Protein AF-A0A227J9A6-F1 (afdb_monomer_lite)

Structure (mmCIF, N/CA/C/O backbone):
data_AF-A0A227J9A6-F1
#
_entry.id   AF-A0A227J9A6-F1
#
loop_
_atom_site.group_PDB
_atom_site.id
_atom_site.type_symbol
_atom_site.label_atom_id
_atom_site.label_alt_id
_atom_site.label_comp_id
_atom_site.label_asym_id
_atom_site.label_entity_id
_atom_site.label_seq_id
_atom_site.pdbx_PDB_ins_code
_atom_site.Cartn_x
_atom_site.Cartn_y
_atom_site.Cartn_z
_atom_site.occupancy
_atom_site.B_iso_or_equiv
_atom_site.auth_seq_id
_atom_site.auth_comp_id
_atom_site.auth_asym_id
_atom_site.auth_atom_id
_atom_site.pdbx_PDB_model_num
ATOM 1 N N . PRO A 1 1 ? 16.605 -26.366 7.468 1.00 43.44 1 PRO A N 1
ATOM 2 C CA . PRO A 1 1 ? 16.441 -27.218 6.265 1.00 43.44 1 PRO A CA 1
ATOM 3 C C . PRO A 1 1 ? 16.968 -26.490 5.020 1.00 43.44 1 PRO A C 1
ATOM 5 O O . PRO A 1 1 ? 16.586 -25.347 4.783 1.00 43.44 1 PRO A O 1
ATOM 8 N N . ILE A 1 2 ? 17.894 -27.116 4.291 1.00 44.38 2 ILE A N 1
ATOM 9 C CA . ILE A 1 2 ? 18.469 -26.577 3.051 1.00 44.38 2 ILE A CA 1
ATOM 10 C C . ILE A 1 2 ? 17.450 -26.870 1.947 1.00 44.38 2 ILE A C 1
ATOM 12 O O . ILE A 1 2 ? 17.227 -28.034 1.626 1.00 44.38 2 ILE A O 1
ATOM 16 N N . ALA A 1 3 ? 16.763 -25.843 1.450 1.00 47.97 3 ALA A N 1
ATOM 17 C CA . ALA A 1 3 ? 15.822 -26.007 0.347 1.00 47.97 3 ALA A CA 1
ATOM 18 C C . ALA A 1 3 ? 16.604 -26.306 -0.941 1.00 47.97 3 ALA A C 1
ATOM 20 O O . ALA A 1 3 ? 17.625 -25.671 -1.205 1.00 47.97 3 ALA A O 1
ATOM 21 N N . THR A 1 4 ? 16.147 -27.291 -1.712 1.00 53.78 4 THR A N 1
ATOM 22 C CA . THR A 1 4 ? 16.691 -27.606 -3.035 1.00 53.78 4 THR A CA 1
ATOM 23 C C . THR A 1 4 ? 16.406 -26.469 -4.013 1.00 53.78 4 THR A C 1
ATOM 25 O O . THR A 1 4 ? 15.408 -25.761 -3.882 1.00 53.78 4 THR A O 1
ATOM 28 N N . LEU A 1 5 ? 17.298 -26.288 -4.988 1.00 51.16 5 LEU A N 1
ATOM 29 C CA . LEU A 1 5 ? 17.196 -25.232 -6.001 1.00 51.16 5 LEU A CA 1
ATOM 30 C C . LEU A 1 5 ? 15.983 -25.446 -6.927 1.00 51.16 5 LEU A C 1
ATOM 32 O O . LEU A 1 5 ? 15.346 -24.481 -7.345 1.00 51.16 5 LEU A O 1
ATOM 36 N N . ASP A 1 6 ? 15.628 -26.710 -7.174 1.00 52.25 6 ASP A N 1
ATOM 37 C CA . ASP A 1 6 ? 14.442 -27.093 -7.935 1.00 52.25 6 ASP A CA 1
ATOM 38 C C . ASP A 1 6 ? 13.190 -27.142 -7.051 1.00 52.25 6 ASP A C 1
ATOM 40 O O . ASP A 1 6 ? 13.185 -27.720 -5.957 1.00 52.25 6 ASP A O 1
ATOM 44 N N . HIS A 1 7 ? 12.109 -26.544 -7.559 1.00 52.94 7 HIS A N 1
ATOM 45 C CA . HIS A 1 7 ? 10.802 -26.538 -6.912 1.00 52.94 7 HIS A CA 1
ATOM 46 C C . HIS A 1 7 ? 10.169 -27.936 -6.938 1.00 52.94 7 HIS A C 1
ATOM 48 O O . HIS A 1 7 ? 9.897 -28.485 -8.006 1.00 52.94 7 HIS A O 1
ATOM 54 N N . ASN A 1 8 ? 9.854 -28.465 -5.756 1.00 59.06 8 ASN A N 1
ATOM 55 C CA . ASN A 1 8 ? 9.036 -29.658 -5.583 1.00 59.06 8 ASN A CA 1
ATOM 56 C C . ASN A 1 8 ? 7.745 -29.289 -4.826 1.00 59.06 8 ASN A C 1
ATOM 58 O O . ASN A 1 8 ? 7.820 -28.949 -3.644 1.00 59.06 8 ASN A O 1
ATOM 62 N N . PRO A 1 9 ? 6.561 -29.360 -5.463 1.00 53.50 9 PRO A N 1
ATOM 63 C CA . PRO A 1 9 ? 5.294 -28.965 -4.843 1.00 53.50 9 PRO A CA 1
ATOM 64 C C . PRO A 1 9 ? 4.807 -29.929 -3.748 1.00 53.50 9 PRO A C 1
ATOM 66 O O . PRO A 1 9 ? 3.794 -29.654 -3.110 1.00 53.50 9 PRO A O 1
ATOM 69 N N . TYR A 1 10 ? 5.492 -31.058 -3.543 1.00 64.75 10 TYR A N 1
ATOM 70 C CA . TYR A 1 10 ? 5.150 -32.058 -2.528 1.00 64.75 10 TYR A CA 1
ATOM 71 C C . TYR A 1 10 ? 6.027 -31.981 -1.268 1.00 64.75 10 TYR A C 1
ATOM 73 O O . TYR A 1 10 ? 5.822 -32.776 -0.353 1.00 64.75 10 TYR A O 1
ATOM 81 N N . ASP A 1 11 ? 6.984 -31.049 -1.202 1.00 63.47 11 ASP A N 1
ATOM 82 C CA . ASP A 1 11 ? 7.831 -30.857 -0.021 1.00 63.47 11 ASP A CA 1
ATOM 83 C C . ASP A 1 11 ? 7.206 -29.887 0.989 1.00 63.47 11 ASP A C 1
ATOM 85 O O . ASP A 1 11 ? 6.690 -28.829 0.633 1.00 63.47 11 ASP A O 1
ATOM 89 N N . GLU A 1 12 ? 7.336 -30.205 2.281 1.00 54.72 12 GLU A N 1
ATOM 90 C CA . GLU A 1 12 ? 6.802 -29.396 3.394 1.00 54.72 12 GLU A CA 1
ATOM 91 C C . GLU A 1 12 ? 7.356 -27.958 3.431 1.00 54.72 12 GLU A C 1
ATOM 93 O O . GLU A 1 12 ? 6.753 -27.067 4.028 1.00 54.72 12 GLU A O 1
ATOM 98 N N . VAL A 1 13 ? 8.499 -27.715 2.777 1.00 53.12 13 VAL A N 1
ATOM 99 C CA . VAL A 1 13 ? 9.152 -26.402 2.659 1.00 53.12 13 VAL A CA 1
ATOM 100 C C . VAL A 1 13 ? 9.297 -26.007 1.184 1.00 53.12 13 VAL A C 1
ATOM 102 O O . VAL A 1 13 ? 10.339 -25.511 0.754 1.00 53.12 13 VAL A O 1
ATOM 105 N N . SER A 1 14 ? 8.263 -26.243 0.374 1.00 51.44 14 SER A N 1
ATOM 106 C CA . SER A 1 14 ? 8.245 -25.797 -1.018 1.00 51.44 14 SER A CA 1
ATOM 107 C C . SER A 1 14 ? 8.111 -24.273 -1.076 1.00 51.44 14 SER A C 1
ATOM 109 O O . SER A 1 14 ? 7.090 -23.709 -0.674 1.00 51.44 14 SER A O 1
ATOM 111 N N . ARG A 1 15 ? 9.128 -23.577 -1.588 1.00 48.81 15 ARG A N 1
ATOM 112 C CA . ARG A 1 15 ? 8.987 -22.163 -1.958 1.00 48.81 15 ARG A CA 1
ATOM 113 C C . ARG A 1 15 ? 8.524 -22.085 -3.406 1.00 48.81 15 ARG A C 1
ATOM 115 O O . ARG A 1 15 ? 9.055 -22.782 -4.266 1.00 48.81 15 ARG A O 1
ATOM 122 N N . PHE A 1 16 ? 7.547 -21.224 -3.672 1.00 50.06 16 PHE A N 1
ATOM 123 C CA . PHE A 1 16 ? 7.086 -20.936 -5.035 1.00 50.06 16 PHE A CA 1
ATOM 124 C C . PHE A 1 16 ? 8.087 -20.083 -5.827 1.00 50.06 16 PHE A C 1
ATOM 126 O O . PHE A 1 16 ? 7.978 -19.979 -7.043 1.00 50.06 16 PHE A O 1
ATOM 133 N N . VAL A 1 17 ? 9.055 -19.473 -5.137 1.00 45.81 17 VAL A N 1
ATOM 134 C CA . VAL A 1 17 ? 10.062 -18.578 -5.709 1.00 45.81 17 VAL A CA 1
ATOM 135 C C . VAL A 1 17 ? 11.417 -18.882 -5.061 1.00 45.81 17 VAL A C 1
ATOM 137 O O . VAL A 1 17 ? 11.494 -19.046 -3.839 1.00 45.81 17 VAL A O 1
ATOM 140 N N . SER A 1 18 ? 12.473 -18.987 -5.877 1.00 47.50 18 SER A N 1
ATOM 141 C CA . SER A 1 18 ? 13.854 -19.197 -5.414 1.00 47.50 18 SER A CA 1
ATOM 142 C C . SER A 1 18 ? 14.319 -18.051 -4.506 1.00 47.50 18 SER A C 1
ATOM 144 O O . SER A 1 18 ? 13.911 -16.906 -4.692 1.00 47.50 18 SER A O 1
ATOM 146 N N . GLN A 1 19 ? 15.209 -18.342 -3.548 1.00 46.62 19 GLN A N 1
ATOM 147 C CA . GLN A 1 19 ? 15.871 -17.305 -2.737 1.00 46.62 19 GLN A CA 1
ATOM 148 C C . GLN A 1 19 ? 16.696 -16.328 -3.575 1.00 46.62 19 GLN A C 1
ATOM 150 O O . GLN A 1 19 ? 16.894 -15.193 -3.158 1.00 46.62 19 GLN A O 1
ATOM 155 N N . GLU A 1 20 ? 17.151 -16.770 -4.742 1.00 47.16 20 GLU A N 1
ATOM 156 C CA . GLU A 1 20 ? 17.999 -16.002 -5.652 1.00 47.16 20 GLU A CA 1
ATOM 157 C C . GLU A 1 20 ? 17.206 -15.458 -6.846 1.00 47.16 20 GLU A C 1
ATOM 159 O O . GLU A 1 20 ? 17.790 -15.002 -7.829 1.00 47.16 20 GLU A O 1
ATOM 164 N N . TYR A 1 21 ? 15.867 -15.520 -6.796 1.00 49.78 21 TYR A N 1
ATOM 165 C CA . TYR A 1 21 ? 15.050 -15.003 -7.884 1.00 49.78 21 TYR A CA 1
ATOM 166 C C . TYR A 1 21 ? 15.298 -13.505 -8.059 1.00 49.78 21 TYR A C 1
ATOM 168 O O . TYR A 1 21 ? 14.914 -12.678 -7.231 1.00 49.78 21 TYR A O 1
ATOM 176 N N . THR A 1 22 ? 15.915 -13.182 -9.188 1.00 46.66 22 THR A N 1
ATOM 177 C CA . THR A 1 22 ? 16.086 -11.828 -9.691 1.00 46.66 22 THR A CA 1
ATOM 178 C C . THR A 1 22 ? 15.247 -11.746 -10.956 1.00 46.66 22 THR A C 1
ATOM 180 O O . THR A 1 22 ? 15.406 -12.578 -11.848 1.00 46.66 22 THR A O 1
ATOM 183 N N . ALA A 1 23 ? 14.313 -10.797 -11.028 1.00 51.81 23 ALA A N 1
ATOM 184 C CA . ALA A 1 23 ? 13.508 -10.622 -12.232 1.00 51.81 23 ALA A CA 1
ATOM 185 C C . ALA A 1 23 ? 14.434 -10.334 -13.429 1.00 51.81 23 ALA A C 1
ATOM 187 O O . ALA A 1 23 ? 15.283 -9.448 -13.351 1.00 51.81 23 ALA A O 1
ATOM 188 N N . GLU A 1 24 ? 14.266 -11.085 -14.522 1.00 45.38 24 GLU A N 1
ATOM 189 C CA . GLU A 1 24 ? 15.186 -11.126 -15.675 1.00 45.38 24 GLU A CA 1
ATOM 190 C C . GLU A 1 24 ? 15.418 -9.770 -16.369 1.00 45.38 24 GLU A C 1
ATOM 192 O O . GLU A 1 24 ? 16.330 -9.655 -17.183 1.00 45.38 24 GLU A O 1
ATOM 197 N N . ALA A 1 25 ? 14.619 -8.740 -16.072 1.00 47.00 25 ALA A N 1
ATOM 198 C CA . ALA A 1 25 ? 14.701 -7.446 -16.740 1.00 47.00 25 ALA A CA 1
ATOM 199 C C . ALA A 1 25 ? 14.693 -6.249 -15.779 1.00 47.00 25 ALA A C 1
ATOM 201 O O . ALA A 1 25 ? 14.100 -5.225 -16.100 1.00 47.00 25 ALA A O 1
ATOM 202 N N . SER A 1 26 ? 15.344 -6.335 -14.616 1.00 50.19 26 SER A N 1
ATOM 203 C CA . SER A 1 26 ? 15.537 -5.135 -13.798 1.00 50.19 26 SER A CA 1
ATOM 204 C C . SER A 1 26 ? 16.742 -4.333 -14.295 1.00 50.19 26 SER A C 1
ATOM 206 O O . SER A 1 26 ? 17.877 -4.787 -14.160 1.00 50.19 26 SER A O 1
ATOM 208 N N . GLU A 1 27 ? 16.532 -3.107 -14.790 1.00 55.50 27 GLU A N 1
ATOM 209 C CA . GLU A 1 27 ? 17.565 -2.083 -14.602 1.00 55.50 27 GLU A CA 1
ATOM 210 C C . GLU A 1 27 ? 17.878 -2.019 -13.097 1.00 55.50 27 GLU A C 1
ATOM 212 O O . GLU A 1 27 ? 16.950 -2.112 -12.278 1.00 55.50 27 GLU A O 1
ATOM 217 N N . PRO A 1 28 ? 19.159 -1.948 -12.698 1.00 57.44 28 PRO A N 1
ATOM 218 C CA . PRO A 1 28 ? 19.494 -1.830 -11.292 1.00 57.44 28 PRO A CA 1
ATOM 219 C C . PRO A 1 28 ? 18.824 -0.559 -10.749 1.00 57.44 28 PRO A C 1
ATOM 221 O O . PRO A 1 28 ? 18.941 0.500 -11.376 1.00 57.44 28 PRO A O 1
ATOM 224 N N . PRO A 1 29 ? 18.088 -0.643 -9.626 1.00 62.88 29 PRO A N 1
ATOM 225 C CA . PRO A 1 29 ? 17.506 0.543 -9.022 1.00 62.88 29 PRO A CA 1
ATOM 226 C C . PRO A 1 29 ? 18.620 1.549 -8.722 1.00 62.88 29 PRO A C 1
ATOM 228 O O . PRO A 1 29 ? 19.727 1.165 -8.342 1.00 62.88 29 PRO A O 1
ATOM 231 N N . ALA A 1 30 ? 18.331 2.837 -8.913 1.00 68.94 30 ALA A N 1
ATOM 232 C CA . ALA A 1 30 ? 19.263 3.893 -8.541 1.00 68.94 30 ALA A CA 1
ATOM 233 C C . ALA A 1 30 ? 19.648 3.755 -7.059 1.00 68.94 30 ALA A C 1
ATOM 235 O O . ALA A 1 30 ? 18.798 3.428 -6.227 1.00 68.94 30 ALA A O 1
ATOM 236 N N . GLU A 1 31 ? 20.919 4.019 -6.747 1.00 77.44 31 GLU A N 1
ATOM 237 C CA . GLU A 1 31 ? 21.420 4.041 -5.372 1.00 77.44 31 GLU A CA 1
ATOM 238 C C . GLU A 1 31 ? 20.516 4.941 -4.505 1.00 77.44 31 GLU A C 1
ATOM 240 O O . GLU A 1 31 ? 20.300 6.114 -4.850 1.00 77.44 31 GLU A O 1
ATOM 245 N N . PRO A 1 32 ? 19.941 4.408 -3.413 1.00 77.44 32 PRO A N 1
ATOM 246 C CA . PRO A 1 32 ? 19.033 5.168 -2.571 1.00 77.44 32 PRO A CA 1
ATOM 247 C C . PRO A 1 32 ? 19.786 6.296 -1.861 1.00 77.44 32 PRO A C 1
ATOM 249 O O . PRO A 1 32 ? 20.927 6.129 -1.433 1.00 77.44 32 PRO A O 1
ATOM 252 N N . SER A 1 33 ? 19.141 7.454 -1.699 1.00 82.19 33 SER A N 1
ATOM 253 C CA . SER A 1 33 ? 19.739 8.558 -0.939 1.00 82.19 33 SER A CA 1
ATOM 254 C C . SER A 1 33 ? 19.974 8.193 0.539 1.00 82.19 33 SER A C 1
ATOM 256 O O . SER A 1 33 ? 19.217 7.441 1.160 1.00 82.19 33 SER A O 1
ATOM 258 N N . ASN A 1 34 ? 20.999 8.796 1.144 1.00 81.75 34 ASN A N 1
ATOM 259 C CA . ASN A 1 34 ? 21.227 8.736 2.590 1.00 81.75 34 ASN A CA 1
ATOM 260 C C . ASN A 1 34 ? 20.207 9.576 3.380 1.00 81.75 34 ASN A C 1
ATOM 262 O O . ASN A 1 34 ? 20.086 9.422 4.590 1.00 81.75 34 ASN A O 1
ATOM 266 N N . HIS A 1 35 ? 19.463 10.466 2.718 1.00 83.31 35 HIS A N 1
ATOM 267 C CA . HIS A 1 35 ? 18.436 11.286 3.351 1.00 83.31 35 HIS A CA 1
ATOM 268 C C . HIS A 1 35 ? 17.046 10.675 3.141 1.00 83.31 35 HIS A C 1
ATOM 270 O O . HIS A 1 35 ? 16.592 10.517 2.008 1.00 83.31 35 HIS A O 1
ATOM 276 N N . LEU A 1 36 ? 16.324 10.401 4.236 1.00 82.94 36 LEU A N 1
ATOM 277 C CA . LEU A 1 36 ? 15.006 9.747 4.202 1.00 82.94 36 LEU A CA 1
ATOM 278 C C . LEU A 1 36 ? 14.012 10.448 3.265 1.00 82.94 36 LEU A C 1
ATOM 280 O O . LEU A 1 36 ? 13.332 9.805 2.469 1.00 82.94 36 LEU A O 1
ATOM 284 N N . ARG A 1 37 ? 13.953 11.782 3.327 1.00 84.12 37 ARG A N 1
ATOM 285 C CA . ARG A 1 37 ? 13.067 12.580 2.472 1.00 84.12 37 ARG A CA 1
ATOM 286 C C . ARG A 1 37 ? 13.375 12.385 0.988 1.00 84.12 37 ARG A C 1
ATOM 288 O O . ARG A 1 37 ? 12.460 12.210 0.192 1.00 84.12 37 ARG A O 1
ATOM 295 N N . GLU A 1 38 ? 14.654 12.384 0.631 1.00 86.12 38 GLU A N 1
ATOM 296 C CA . GLU A 1 38 ? 15.081 12.177 -0.750 1.00 86.12 38 GLU A CA 1
ATOM 297 C C . GLU A 1 38 ? 14.782 10.751 -1.215 1.00 86.12 38 GLU A C 1
ATOM 299 O O . GLU A 1 38 ? 14.357 10.583 -2.352 1.00 86.12 38 GLU A O 1
ATOM 304 N N . ARG A 1 39 ? 14.903 9.735 -0.345 1.00 86.50 39 ARG A N 1
ATOM 305 C CA . ARG A 1 39 ? 14.477 8.360 -0.672 1.00 86.50 39 ARG A CA 1
ATOM 306 C C . ARG A 1 39 ? 12.987 8.274 -0.982 1.00 86.50 39 ARG A C 1
ATOM 308 O O . ARG A 1 39 ? 12.600 7.646 -1.966 1.00 86.50 39 ARG A O 1
ATOM 315 N N . ILE A 1 40 ? 12.150 8.920 -0.171 1.00 87.06 40 ILE A N 1
ATOM 316 C CA . ILE A 1 40 ? 10.698 8.961 -0.395 1.00 87.06 40 ILE A CA 1
ATOM 317 C C . ILE A 1 40 ? 10.387 9.645 -1.737 1.00 87.06 40 ILE A C 1
ATOM 319 O O . ILE A 1 40 ? 9.576 9.140 -2.520 1.00 87.06 40 ILE A O 1
ATOM 323 N N . ASP A 1 41 ? 11.054 10.766 -2.034 1.00 86.81 41 ASP A N 1
ATOM 324 C CA . ASP A 1 41 ? 10.903 11.477 -3.309 1.00 86.81 41 ASP A CA 1
ATOM 325 C C . ASP A 1 41 ? 11.384 10.631 -4.500 1.00 86.81 41 ASP A C 1
ATOM 327 O O . ASP A 1 41 ? 10.659 10.507 -5.489 1.00 86.81 41 ASP A O 1
ATOM 331 N N . GLN A 1 42 ? 12.546 9.978 -4.395 1.00 86.88 42 GLN A N 1
ATOM 332 C CA . GLN A 1 42 ? 13.061 9.036 -5.398 1.00 86.88 42 GLN A CA 1
ATOM 333 C C . GLN A 1 42 ? 12.046 7.922 -5.676 1.00 86.88 42 GLN A C 1
ATOM 335 O O . GLN A 1 42 ? 11.747 7.631 -6.832 1.00 86.88 42 GLN A O 1
ATOM 340 N N . LYS A 1 43 ? 11.442 7.349 -4.630 1.00 85.88 43 LYS A N 1
ATOM 341 C CA . LYS A 1 43 ? 10.423 6.300 -4.757 1.00 85.88 43 LYS A CA 1
ATOM 342 C C . LYS A 1 43 ? 9.185 6.791 -5.503 1.00 85.88 43 LYS A C 1
ATOM 344 O O . LYS A 1 43 ? 8.681 6.081 -6.373 1.00 85.88 43 LYS A O 1
ATOM 349 N N . TYR A 1 44 ? 8.730 8.019 -5.244 1.00 87.38 44 TYR A N 1
ATOM 350 C CA . TYR A 1 44 ? 7.646 8.622 -6.024 1.00 87.38 44 TYR A CA 1
ATOM 351 C C . TYR A 1 44 ? 8.023 8.832 -7.492 1.00 87.38 44 TYR A C 1
ATOM 353 O O . TYR A 1 44 ? 7.198 8.539 -8.356 1.00 87.38 44 TYR A O 1
ATOM 361 N N . GLN A 1 45 ? 9.241 9.293 -7.790 1.00 84.50 45 GLN A N 1
ATOM 362 C CA . GLN A 1 45 ? 9.703 9.441 -9.176 1.00 84.50 45 GLN A CA 1
ATOM 363 C C . GLN A 1 45 ? 9.736 8.093 -9.901 1.00 84.50 45 GLN A C 1
ATOM 365 O O . GLN A 1 45 ? 9.197 7.976 -10.998 1.00 84.50 45 GLN A O 1
ATOM 370 N N . THR A 1 46 ? 10.269 7.052 -9.258 1.00 81.31 46 THR A N 1
ATOM 371 C CA . THR A 1 46 ? 10.297 5.690 -9.808 1.00 81.31 46 THR A CA 1
ATOM 372 C C . THR A 1 46 ? 8.893 5.158 -10.085 1.00 81.31 46 THR A C 1
ATOM 374 O O . THR A 1 46 ? 8.654 4.558 -11.129 1.00 81.31 46 THR A O 1
ATOM 377 N N . ILE A 1 47 ? 7.943 5.395 -9.177 1.00 82.44 47 ILE A N 1
ATOM 378 C CA . ILE A 1 47 ? 6.539 5.013 -9.368 1.00 82.44 47 ILE A CA 1
ATOM 379 C C . ILE A 1 47 ? 5.917 5.763 -10.551 1.00 82.44 47 ILE A C 1
ATOM 381 O O . ILE A 1 47 ? 5.237 5.149 -11.369 1.00 82.44 47 ILE A O 1
ATOM 385 N N . LEU A 1 48 ? 6.133 7.078 -10.645 1.00 83.00 48 LEU A N 1
ATOM 386 C CA . LEU A 1 48 ? 5.576 7.919 -11.710 1.00 83.00 48 LEU A CA 1
ATOM 387 C C . LEU A 1 48 ? 6.199 7.639 -13.082 1.00 83.00 48 LEU A C 1
ATOM 389 O O . LEU A 1 48 ? 5.559 7.889 -14.098 1.00 83.00 48 LEU A O 1
ATOM 393 N N . ALA A 1 49 ? 7.416 7.098 -13.115 1.00 79.56 49 ALA A N 1
ATOM 394 C CA . ALA A 1 49 ? 8.072 6.658 -14.339 1.00 79.56 49 ALA A CA 1
ATOM 395 C C . ALA A 1 49 ? 7.492 5.346 -14.905 1.00 79.56 49 ALA A C 1
ATOM 397 O O . ALA A 1 49 ? 7.858 4.946 -16.012 1.00 79.56 49 ALA A O 1
ATOM 398 N N . ARG A 1 50 ? 6.607 4.648 -14.176 1.00 78.88 50 ARG A N 1
ATOM 399 C CA . ARG A 1 50 ? 5.944 3.431 -14.670 1.00 78.88 50 ARG A CA 1
ATOM 400 C C . ARG A 1 50 ? 4.889 3.783 -15.718 1.00 78.88 50 ARG A C 1
ATOM 402 O O . ARG A 1 50 ? 4.082 4.685 -15.505 1.00 78.88 50 ARG A O 1
ATOM 409 N N . GLY A 1 51 ? 4.824 3.007 -16.804 1.00 73.38 51 GLY A N 1
ATOM 410 C CA . GLY A 1 51 ? 3.743 3.136 -17.795 1.00 73.38 51 GLY A CA 1
ATOM 411 C C . GLY A 1 51 ? 2.354 2.854 -17.202 1.00 73.38 51 GLY A C 1
ATOM 412 O O . GLY A 1 51 ? 1.367 3.481 -17.581 1.00 73.38 51 GLY A O 1
ATOM 413 N N . ASN A 1 52 ? 2.295 1.952 -16.218 1.00 78.19 52 ASN A N 1
ATOM 414 C CA . ASN A 1 52 ? 1.147 1.743 -15.347 1.00 78.19 52 ASN A CA 1
ATOM 415 C C . ASN A 1 52 ? 1.616 1.763 -13.886 1.00 78.19 52 ASN A C 1
ATOM 417 O O . ASN A 1 52 ? 2.363 0.889 -13.457 1.00 78.19 52 ASN A O 1
ATOM 421 N N . VAL A 1 53 ? 1.160 2.748 -13.110 1.00 77.56 53 VAL A N 1
ATOM 422 C CA . VAL A 1 53 ? 1.568 2.930 -11.706 1.00 77.56 53 VAL A CA 1
ATOM 423 C C . VAL A 1 53 ? 1.144 1.771 -10.796 1.00 77.56 53 VAL A C 1
ATOM 425 O O . VAL A 1 53 ? 1.817 1.509 -9.799 1.00 77.56 53 VAL A O 1
ATOM 428 N N . GLU A 1 54 ? 0.063 1.067 -11.147 1.00 75.75 54 GLU A N 1
ATOM 429 C CA . GLU A 1 54 ? -0.435 -0.116 -10.430 1.00 75.75 54 GLU A CA 1
ATOM 430 C C . GLU A 1 54 ? 0.171 -1.425 -10.944 1.00 75.75 54 GLU A C 1
ATOM 432 O O . GLU A 1 54 ? -0.102 -2.488 -10.391 1.00 75.75 54 GLU A O 1
ATOM 437 N N . ASP A 1 55 ? 0.989 -1.369 -11.994 1.00 76.06 55 ASP A N 1
ATOM 438 C CA . ASP A 1 55 ? 1.792 -2.506 -12.409 1.00 76.06 55 ASP A CA 1
ATOM 439 C C . ASP A 1 55 ? 3.160 -2.421 -11.715 1.00 76.06 55 ASP A C 1
ATOM 441 O O . ASP A 1 55 ? 4.025 -1.656 -12.157 1.00 76.06 55 ASP A O 1
ATOM 445 N N . PRO A 1 56 ? 3.402 -3.186 -10.631 1.00 66.69 56 PRO A N 1
ATOM 446 C CA . PRO A 1 56 ? 4.683 -3.159 -9.923 1.00 66.69 56 PRO A CA 1
ATOM 447 C C . PRO A 1 56 ? 5.844 -3.615 -10.816 1.00 66.69 56 PRO A C 1
ATOM 449 O O . PRO A 1 56 ? 7.006 -3.426 -10.468 1.00 66.69 56 PRO A O 1
ATOM 452 N N . LEU A 1 57 ? 5.522 -4.207 -11.965 1.00 68.06 57 LEU A N 1
ATOM 453 C CA . LEU A 1 57 ? 6.436 -4.833 -12.900 1.00 68.06 57 LEU A CA 1
ATOM 454 C C . LEU A 1 57 ? 6.525 -4.073 -14.228 1.00 68.06 57 LEU A C 1
ATOM 456 O O . LEU A 1 57 ? 7.299 -4.472 -15.100 1.00 68.06 57 LEU A O 1
ATOM 460 N N . GLY A 1 58 ? 5.784 -2.965 -14.355 1.00 56.78 58 GLY A N 1
ATOM 461 C CA . GLY A 1 58 ? 5.516 -2.256 -15.608 1.00 56.78 58 GLY A CA 1
ATOM 462 C C . GLY A 1 58 ? 6.741 -1.740 -16.366 1.00 56.78 58 GLY A C 1
ATOM 463 O O . GLY A 1 58 ? 6.599 -1.362 -17.524 1.00 56.78 58 GLY A O 1
ATOM 464 N N . ASN A 1 59 ? 7.931 -1.769 -15.755 1.00 53.09 59 ASN A N 1
ATOM 465 C CA . ASN A 1 59 ? 9.190 -1.379 -16.391 1.00 53.09 59 ASN A CA 1
ATOM 466 C C . ASN A 1 59 ? 10.305 -2.449 -16.308 1.00 53.09 59 ASN A C 1
ATOM 468 O O . ASN A 1 59 ? 11.381 -2.191 -16.834 1.00 53.09 59 ASN A O 1
ATOM 472 N N . LEU A 1 60 ? 10.116 -3.599 -15.632 1.00 51.97 60 LEU A N 1
ATOM 473 C CA . LEU A 1 60 ? 11.256 -4.430 -15.180 1.00 51.97 60 LEU A CA 1
ATOM 474 C C . LEU A 1 60 ? 11.110 -5.959 -15.332 1.00 51.97 60 LEU A C 1
ATOM 476 O O . LEU A 1 60 ? 11.850 -6.725 -14.711 1.00 51.97 60 LEU A O 1
ATOM 480 N N . SER A 1 61 ? 10.167 -6.463 -16.134 1.00 53.97 61 SER A N 1
ATOM 481 C CA . SER A 1 61 ? 10.086 -7.920 -16.346 1.00 53.97 61 SER A CA 1
ATOM 482 C C . SER A 1 61 ? 9.408 -8.311 -17.652 1.00 53.97 61 SER A C 1
ATOM 484 O O . SER A 1 61 ? 8.245 -7.999 -17.904 1.00 53.97 61 SER A O 1
ATOM 486 N N . VAL A 1 62 ? 10.140 -9.055 -18.479 1.00 52.50 62 VAL A N 1
ATOM 487 C CA . VAL A 1 62 ? 9.544 -9.872 -19.536 1.00 52.50 62 VAL A CA 1
ATOM 488 C C . VAL A 1 62 ? 8.981 -11.112 -18.850 1.00 52.50 62 VAL A C 1
ATOM 490 O O . VAL A 1 62 ? 9.728 -11.959 -18.371 1.00 52.50 62 VAL A O 1
ATOM 493 N N . PHE A 1 63 ? 7.656 -11.214 -18.758 1.00 55.59 63 PHE A N 1
ATOM 494 C CA . PHE A 1 63 ? 7.028 -12.424 -18.236 1.00 55.59 63 PHE A CA 1
ATOM 495 C C . PHE A 1 63 ? 6.976 -13.507 -19.304 1.00 55.59 63 PHE A C 1
ATOM 497 O O . PHE A 1 63 ? 6.232 -13.405 -20.282 1.00 55.59 63 PHE A O 1
ATOM 504 N N . HIS A 1 64 ? 7.706 -14.591 -19.068 1.00 52.41 64 HIS A N 1
ATOM 505 C CA . HIS A 1 64 ? 7.511 -15.840 -19.785 1.00 52.41 64 HIS A CA 1
ATOM 506 C C . HIS A 1 64 ? 6.308 -16.573 -19.179 1.00 52.41 64 HIS A C 1
ATOM 508 O O . HIS A 1 64 ? 6.398 -17.214 -18.133 1.00 52.41 64 HIS A O 1
ATOM 514 N N . TYR A 1 65 ? 5.145 -16.435 -19.818 1.00 54.66 65 TYR A N 1
ATOM 515 C CA . TYR A 1 65 ? 3.933 -17.132 -19.391 1.00 54.66 65 TYR A CA 1
ATOM 516 C C . TYR A 1 65 ? 4.061 -18.642 -19.650 1.00 54.66 65 TYR A C 1
ATOM 518 O O . TYR A 1 65 ? 4.486 -19.038 -20.740 1.00 54.66 65 TYR A O 1
ATOM 526 N N . PRO A 1 66 ? 3.668 -19.506 -18.696 1.00 52.88 66 PRO A N 1
ATOM 527 C CA . PRO A 1 66 ? 3.665 -20.942 -18.928 1.00 52.88 66 PRO A CA 1
ATOM 528 C C . PRO A 1 66 ? 2.645 -21.296 -20.018 1.00 52.88 66 PRO A C 1
ATOM 530 O O . PRO A 1 66 ? 1.557 -20.728 -20.091 1.00 52.88 66 PRO A O 1
ATOM 533 N N . SER A 1 67 ? 2.973 -22.284 -20.853 1.00 49.25 67 SER A N 1
ATOM 534 C CA . SER A 1 67 ? 2.091 -22.766 -21.929 1.00 49.25 67 SER A CA 1
ATOM 535 C C . SER A 1 67 ? 0.810 -23.446 -21.420 1.00 49.25 67 SER A C 1
ATOM 537 O O . SER A 1 67 ? -0.125 -23.661 -22.192 1.00 49.25 67 SER A O 1
ATOM 539 N N . LYS A 1 68 ? 0.755 -23.788 -20.123 1.00 48.19 68 LYS A N 1
ATOM 540 C CA . LYS A 1 68 ? -0.404 -24.348 -19.415 1.00 48.19 68 LYS A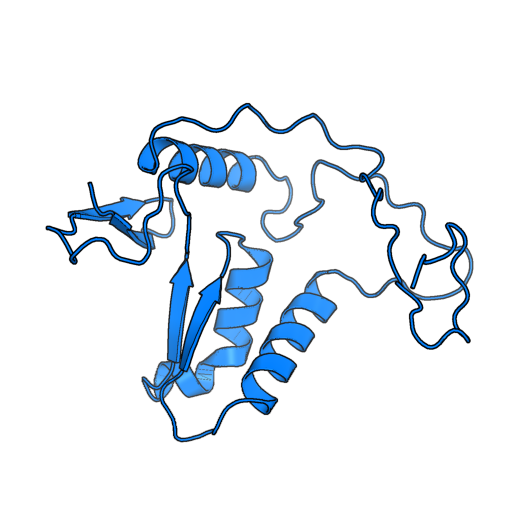 CA 1
ATOM 541 C C . LYS A 1 68 ? -0.503 -23.748 -18.007 1.00 48.19 68 LYS A C 1
ATOM 543 O O . LYS A 1 68 ? 0.502 -23.663 -17.309 1.00 48.19 68 LYS A O 1
ATOM 548 N N . GLY A 1 69 ? -1.720 -23.414 -17.573 1.00 54.38 69 GLY A N 1
ATOM 549 C CA . GLY A 1 69 ? -1.998 -22.787 -16.272 1.00 54.38 69 GLY A CA 1
ATOM 550 C C . GLY A 1 69 ? -2.170 -21.265 -16.358 1.00 54.38 69 GLY A C 1
ATOM 551 O O . GLY A 1 69 ? -1.884 -20.657 -17.385 1.00 54.38 69 GLY A O 1
ATOM 552 N N . ALA A 1 70 ? -2.679 -20.654 -15.286 1.00 54.16 70 ALA A N 1
ATOM 553 C CA . ALA A 1 70 ? -2.863 -19.207 -15.185 1.00 54.16 70 ALA A CA 1
ATOM 554 C C . ALA A 1 70 ? -1.931 -18.642 -14.109 1.00 54.16 70 ALA A C 1
ATOM 556 O O . ALA A 1 70 ? -1.974 -19.079 -12.960 1.00 54.16 70 ALA A O 1
ATOM 557 N N . LEU A 1 71 ? -1.103 -17.660 -14.472 1.00 61.31 71 LEU A N 1
ATOM 558 C CA . LEU A 1 71 ? -0.332 -16.897 -13.496 1.00 61.31 71 LEU A CA 1
ATOM 559 C C . LEU A 1 71 ? -1.307 -16.054 -12.661 1.00 61.31 71 LEU A C 1
ATOM 561 O O . LEU A 1 71 ? -2.102 -15.291 -13.222 1.00 61.31 71 LEU A O 1
ATOM 565 N N . VAL A 1 72 ? -1.260 -16.178 -11.331 1.00 66.44 72 VAL A N 1
ATOM 566 C CA . VAL A 1 72 ? -2.026 -15.285 -10.454 1.00 66.44 72 VAL A CA 1
ATOM 567 C C . VAL A 1 72 ? -1.454 -13.883 -10.625 1.00 66.44 72 VAL A C 1
ATOM 569 O O . VAL A 1 72 ? -0.289 -13.635 -10.326 1.00 66.44 72 VAL A O 1
ATOM 572 N N . ARG A 1 73 ? -2.266 -12.969 -11.161 1.00 74.62 73 ARG A N 1
ATOM 573 C CA . ARG A 1 73 ? -1.820 -11.597 -11.414 1.00 74.62 73 ARG A CA 1
ATOM 574 C C . ARG A 1 73 ? -1.516 -10.886 -10.087 1.00 74.62 73 ARG A C 1
ATOM 576 O O . ARG A 1 73 ? -2.284 -11.082 -9.140 1.00 74.62 73 ARG A O 1
ATOM 583 N N . PRO A 1 74 ? -0.497 -10.006 -10.041 1.00 80.31 74 PRO A N 1
ATOM 584 C CA . PRO A 1 74 ? -0.159 -9.234 -8.845 1.00 80.31 74 PRO A CA 1
ATOM 585 C C . PRO A 1 74 ? -1.357 -8.540 -8.171 1.00 80.31 74 PRO A C 1
ATOM 587 O O . PRO A 1 74 ? -1.458 -8.605 -6.951 1.00 80.31 74 PRO A O 1
ATOM 590 N N . PRO A 1 75 ? -2.341 -7.970 -8.901 1.00 84.81 75 PRO A N 1
ATOM 591 C CA . PRO A 1 75 ? -3.520 -7.403 -8.252 1.00 84.81 75 PRO A CA 1
ATOM 592 C C . PRO A 1 75 ? -4.321 -8.413 -7.430 1.00 84.81 75 PRO A C 1
ATOM 594 O O . PRO A 1 75 ? -4.724 -8.109 -6.314 1.00 84.81 75 PRO A O 1
ATOM 597 N N . TYR A 1 76 ? -4.515 -9.640 -7.912 1.00 86.38 76 TYR A N 1
ATOM 598 C CA . TYR A 1 76 ? -5.271 -10.631 -7.143 1.00 86.38 76 TYR A CA 1
ATOM 599 C C . TYR A 1 76 ? -4.543 -11.024 -5.859 1.00 86.38 76 TYR A C 1
ATOM 601 O O . TYR A 1 76 ? -5.179 -11.131 -4.810 1.00 86.38 76 TYR A O 1
ATOM 609 N N . THR A 1 77 ? -3.220 -11.194 -5.920 1.00 87.44 77 THR A N 1
ATOM 610 C CA . THR A 1 77 ? -2.431 -11.534 -4.732 1.00 87.44 77 THR A CA 1
ATOM 611 C C . THR A 1 77 ? -2.393 -10.386 -3.730 1.00 87.44 77 THR A C 1
ATOM 613 O O . THR A 1 77 ? -2.527 -10.647 -2.538 1.00 87.44 77 THR A O 1
ATOM 616 N N . SER A 1 78 ? -2.299 -9.126 -4.169 1.00 91.00 78 SER A N 1
ATOM 617 C CA . SER A 1 78 ? -2.330 -7.964 -3.270 1.00 91.00 78 SER A CA 1
ATOM 618 C C . SER A 1 78 ? -3.652 -7.846 -2.508 1.00 91.00 78 SER A C 1
ATOM 620 O O . SER A 1 78 ? -3.647 -7.617 -1.300 1.00 91.00 78 SER A O 1
ATOM 622 N N . TYR A 1 79 ? -4.793 -8.047 -3.172 1.00 94.50 79 TYR A N 1
ATOM 623 C CA . TYR A 1 79 ? -6.098 -8.010 -2.500 1.00 94.50 79 TYR A CA 1
ATOM 624 C C . TYR A 1 79 ? -6.283 -9.204 -1.559 1.00 94.50 79 TYR A C 1
ATOM 626 O O . TYR A 1 79 ? -6.704 -9.028 -0.414 1.00 94.50 79 TYR A O 1
ATOM 634 N N . ALA A 1 80 ? -5.925 -10.409 -2.011 1.00 93.00 80 ALA A N 1
ATOM 635 C CA . ALA A 1 80 ? -5.976 -11.609 -1.180 1.00 93.00 80 ALA A CA 1
ATOM 636 C C . ALA A 1 80 ? -5.083 -11.481 0.064 1.00 93.00 80 ALA A C 1
ATOM 638 O O . ALA A 1 80 ? -5.488 -11.890 1.150 1.00 93.00 80 ALA A O 1
ATOM 639 N N . HIS A 1 81 ? -3.909 -10.857 -0.072 1.00 93.69 81 HIS A N 1
ATOM 640 C CA . HIS A 1 81 ? -2.998 -10.594 1.036 1.00 93.69 81 HIS A CA 1
ATOM 641 C C . HIS A 1 81 ? -3.666 -9.765 2.139 1.00 93.69 81 HIS A C 1
ATOM 643 O O . HIS A 1 81 ? -3.692 -10.200 3.287 1.00 93.69 81 HIS A O 1
ATOM 649 N N . TYR A 1 82 ? -4.268 -8.616 1.811 1.00 95.25 82 TYR A N 1
ATOM 650 C CA . TYR A 1 82 ? -4.920 -7.787 2.831 1.00 95.25 82 TYR A CA 1
ATOM 651 C C . TYR A 1 82 ? -6.180 -8.431 3.413 1.00 95.25 82 TYR A C 1
ATOM 653 O O . TYR A 1 82 ? -6.437 -8.272 4.605 1.00 95.25 82 TYR A O 1
ATOM 661 N N . LEU A 1 83 ? -6.939 -9.195 2.619 1.00 95.06 83 LEU A N 1
ATOM 662 C CA . LEU A 1 83 ? -8.063 -9.978 3.144 1.00 95.06 83 LEU A CA 1
ATOM 663 C C . LEU A 1 83 ? -7.581 -10.985 4.191 1.00 95.06 83 LEU A C 1
ATOM 665 O O . LEU A 1 83 ? -8.147 -11.058 5.278 1.00 95.06 83 LEU A O 1
ATOM 669 N N . HIS A 1 84 ? -6.498 -11.703 3.892 1.00 94.44 84 HIS A N 1
ATOM 670 C CA . HIS A 1 84 ? -5.905 -12.666 4.810 1.00 94.44 84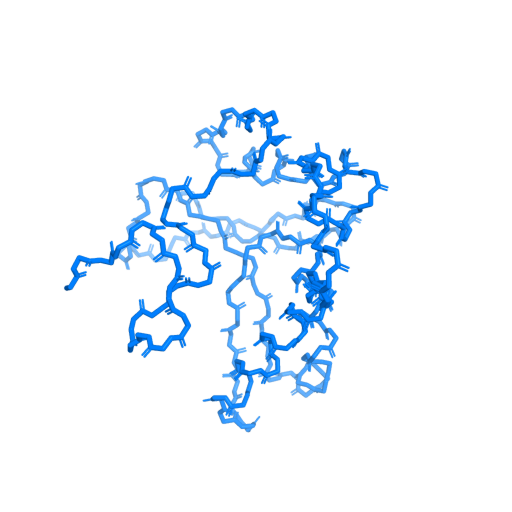 HIS A CA 1
ATOM 671 C C . HIS A 1 84 ? -5.335 -12.001 6.074 1.00 94.44 84 HIS A C 1
ATOM 673 O O . HIS A 1 84 ? -5.555 -12.489 7.178 1.00 94.44 84 HIS A O 1
ATOM 679 N N . VAL A 1 85 ? -4.663 -10.851 5.940 1.00 91.31 85 VAL A N 1
ATOM 680 C CA . VAL A 1 85 ? -4.175 -10.068 7.090 1.00 91.31 85 VAL A CA 1
ATOM 681 C C . VAL A 1 85 ? -5.322 -9.661 8.016 1.00 91.31 85 VAL A C 1
ATOM 683 O O . VAL A 1 85 ? -5.201 -9.786 9.235 1.00 91.31 85 VAL A O 1
ATOM 686 N N . LEU A 1 86 ? -6.446 -9.198 7.462 1.00 92.06 86 LEU A N 1
ATOM 687 C CA . LEU A 1 86 ? -7.598 -8.801 8.269 1.00 92.06 86 LEU A CA 1
ATOM 688 C C . LEU A 1 86 ? -8.324 -9.984 8.914 1.00 92.06 86 LEU A C 1
ATOM 690 O O . LEU A 1 86 ? -8.858 -9.800 10.005 1.00 92.06 86 LEU A O 1
ATOM 694 N N . ASP A 1 87 ? -8.330 -11.157 8.279 1.00 92.69 87 ASP A N 1
ATOM 695 C CA . ASP A 1 87 ? -8.900 -12.394 8.836 1.00 92.69 87 ASP A CA 1
ATOM 696 C C . ASP A 1 87 ? -8.157 -12.844 10.107 1.00 92.69 87 ASP A C 1
ATOM 698 O O . ASP A 1 87 ? -8.763 -13.302 11.073 1.00 92.69 87 ASP A O 1
ATOM 702 N N . MET A 1 88 ? -6.844 -12.597 10.169 1.00 90.94 88 MET A N 1
ATOM 703 C CA . MET A 1 88 ? -6.037 -12.830 11.374 1.00 90.94 88 MET A CA 1
ATOM 704 C C . MET A 1 88 ? -6.281 -11.799 12.493 1.00 90.94 88 MET A C 1
ATOM 706 O O . MET A 1 88 ? -5.813 -11.983 13.618 1.00 90.94 88 MET A O 1
ATOM 710 N N . CYS A 1 89 ? -6.988 -10.702 12.212 1.00 89.94 89 CYS A N 1
ATOM 711 C CA . CYS A 1 89 ? -7.203 -9.605 13.151 1.00 89.94 89 CYS A CA 1
ATOM 712 C C . CYS A 1 89 ? -8.615 -9.628 13.749 1.00 89.94 89 CYS A C 1
ATOM 714 O O . CYS A 1 89 ? -9.608 -9.859 13.065 1.00 89.94 89 CYS A O 1
ATOM 716 N N . CYS A 1 90 ? -8.747 -9.238 15.019 1.00 89.88 90 CYS A N 1
ATOM 717 C CA . CYS A 1 90 ? -10.065 -9.039 15.623 1.00 89.88 90 CYS A CA 1
ATOM 718 C C . CYS A 1 90 ? -10.864 -7.947 14.867 1.00 89.88 90 CYS A C 1
ATOM 720 O O . CYS A 1 90 ? -10.374 -6.817 14.741 1.00 89.88 90 CYS A O 1
ATOM 722 N N . PRO A 1 91 ? -12.112 -8.212 14.426 1.00 86.31 91 PRO A N 1
ATOM 723 C CA . PRO A 1 91 ? -12.947 -7.237 13.713 1.00 86.31 91 PRO A CA 1
ATOM 724 C C . PRO A 1 91 ? -13.123 -5.911 14.460 1.00 86.31 91 PRO A C 1
ATOM 726 O O . PRO A 1 91 ? -12.955 -4.842 13.891 1.00 86.31 91 PRO A O 1
ATOM 729 N N . ASN A 1 92 ? -13.337 -5.981 15.775 1.00 86.88 92 ASN A N 1
ATOM 730 C CA . ASN A 1 92 ? -13.683 -4.819 16.602 1.00 86.88 92 ASN A CA 1
ATOM 731 C C . ASN A 1 92 ? -12.473 -4.134 17.256 1.00 86.88 92 ASN A C 1
ATOM 733 O O . ASN A 1 92 ? -12.633 -3.330 18.177 1.00 86.88 92 ASN A O 1
ATOM 737 N N . LYS A 1 93 ? -11.250 -4.491 16.856 1.00 91.19 93 LYS A N 1
ATOM 738 C CA . LYS A 1 93 ? -10.030 -3.856 17.358 1.00 91.19 93 LYS A CA 1
ATOM 739 C C . LYS A 1 93 ? -9.451 -2.944 16.292 1.00 91.19 93 LYS A C 1
ATOM 741 O O . LYS A 1 93 ? -9.542 -3.235 15.102 1.00 91.19 93 LYS A O 1
ATOM 746 N N . ARG A 1 94 ? -8.858 -1.842 16.752 1.00 94.38 94 ARG A N 1
ATOM 747 C CA . ARG A 1 94 ? -8.108 -0.936 15.891 1.00 94.38 94 ARG A CA 1
ATOM 748 C C . ARG A 1 94 ? -6.854 -1.646 15.388 1.00 94.38 94 ARG A C 1
ATOM 750 O O . ARG A 1 94 ? -6.135 -2.225 16.200 1.00 94.38 94 ARG A O 1
ATOM 757 N N . VAL A 1 95 ? -6.616 -1.600 14.082 1.00 93.44 95 VAL A N 1
ATOM 758 C CA . VAL A 1 95 ? -5.462 -2.235 13.430 1.00 93.44 95 VAL A CA 1
ATOM 759 C C . VAL A 1 95 ? -4.608 -1.168 12.758 1.00 93.44 95 VAL A C 1
ATOM 761 O O . VAL A 1 95 ? -5.120 -0.381 11.972 1.00 93.44 95 VAL A O 1
ATOM 764 N N . SER A 1 96 ? -3.307 -1.157 13.025 1.00 93.88 96 SER A N 1
ATOM 765 C CA . SER A 1 96 ? -2.350 -0.341 12.274 1.00 93.88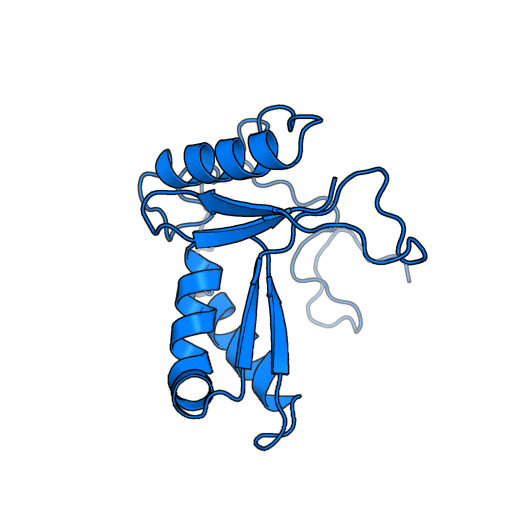 96 SER A CA 1
ATOM 766 C C . SER A 1 96 ? -1.580 -1.244 11.318 1.00 93.88 96 SER A C 1
ATOM 768 O O . SER A 1 96 ? -0.940 -2.199 11.752 1.00 93.88 96 SER A O 1
ATOM 770 N N . ILE A 1 97 ? -1.677 -0.969 10.020 1.00 91.81 97 ILE A N 1
ATOM 771 C CA . ILE A 1 97 ? -0.994 -1.707 8.960 1.00 91.81 97 ILE A CA 1
ATOM 772 C C . ILE A 1 97 ? 0.148 -0.842 8.441 1.00 91.81 97 ILE A C 1
ATOM 774 O O . ILE A 1 97 ? -0.074 0.219 7.853 1.00 91.81 97 ILE A O 1
ATOM 778 N N . TYR A 1 98 ? 1.365 -1.329 8.643 1.00 90.31 98 TYR A N 1
ATOM 779 C CA . TYR A 1 98 ? 2.584 -0.746 8.106 1.00 90.31 98 TYR A CA 1
ATOM 780 C C . TYR A 1 98 ? 2.888 -1.393 6.759 1.00 90.31 98 TYR A C 1
ATOM 782 O O . TYR A 1 98 ? 2.956 -2.618 6.659 1.00 90.31 98 TYR A O 1
ATOM 790 N N . MET A 1 99 ? 3.014 -0.586 5.713 1.00 89.94 99 MET A N 1
ATOM 791 C CA . MET A 1 99 ? 3.170 -1.077 4.348 1.00 89.94 99 MET A CA 1
ATOM 792 C C . MET A 1 99 ? 4.229 -0.280 3.587 1.00 89.94 99 MET A C 1
ATOM 794 O O . MET A 1 99 ? 4.448 0.897 3.881 1.00 89.94 99 MET A O 1
ATOM 798 N N . PRO A 1 100 ? 4.889 -0.881 2.588 1.00 86.81 100 PRO A N 1
ATOM 799 C CA . PRO A 1 100 ? 5.787 -0.133 1.726 1.00 86.81 100 PRO A CA 1
ATOM 800 C C . PRO A 1 100 ? 5.000 0.868 0.871 1.00 86.81 100 PRO A C 1
ATOM 802 O O . PRO A 1 100 ? 3.819 0.686 0.560 1.00 86.81 100 PRO A O 1
ATOM 805 N N . GLN A 1 101 ? 5.678 1.933 0.455 1.00 86.56 101 GLN A N 1
ATOM 806 C CA . GLN A 1 101 ? 5.142 2.900 -0.499 1.00 86.56 101 GLN A CA 1
ATOM 807 C C . GLN A 1 101 ? 5.066 2.290 -1.910 1.00 86.56 101 GLN A C 1
ATOM 809 O O . GLN A 1 101 ? 6.003 2.400 -2.694 1.00 86.56 101 GLN A O 1
ATOM 814 N N . ASP A 1 102 ? 3.941 1.653 -2.233 1.00 87.81 102 ASP A N 1
ATOM 815 C CA . ASP A 1 102 ? 3.632 1.159 -3.579 1.00 87.81 102 ASP A CA 1
ATOM 816 C C . ASP A 1 102 ? 2.136 1.370 -3.919 1.00 87.81 102 ASP A C 1
ATOM 818 O O . ASP A 1 102 ? 1.281 1.114 -3.060 1.00 87.81 102 ASP A O 1
ATOM 822 N N . PRO A 1 103 ? 1.781 1.857 -5.129 1.00 87.94 103 PRO A N 1
ATOM 823 C CA . PRO A 1 103 ? 0.390 2.132 -5.491 1.00 87.94 103 PRO A CA 1
ATOM 824 C C . PRO A 1 103 ? -0.495 0.892 -5.536 1.00 87.94 103 PRO A C 1
ATOM 826 O O . PRO A 1 103 ? -1.638 0.976 -5.098 1.00 87.94 103 PRO A O 1
ATOM 829 N N . LEU A 1 104 ? 0.013 -0.254 -6.005 1.00 89.56 104 LEU A N 1
ATOM 830 C CA . LEU A 1 104 ? -0.783 -1.479 -6.086 1.00 89.56 104 LEU A CA 1
ATOM 831 C C . LEU A 1 104 ? -1.213 -1.924 -4.685 1.00 89.56 104 LEU A C 1
ATOM 833 O O . LEU A 1 104 ? -2.391 -2.189 -4.429 1.00 89.56 104 LEU A O 1
ATOM 837 N N . LEU A 1 105 ? -0.251 -1.963 -3.761 1.00 91.31 105 LEU A N 1
ATOM 838 C CA . LEU A 1 105 ? -0.508 -2.329 -2.371 1.00 91.31 105 LEU A CA 1
ATOM 839 C C . LEU A 1 105 ? -1.406 -1.303 -1.679 1.00 91.31 105 LEU A C 1
ATOM 841 O O . LEU A 1 105 ? -2.327 -1.686 -0.962 1.00 91.31 105 LEU A O 1
ATOM 845 N N . ARG A 1 106 ? -1.214 -0.008 -1.953 1.00 90.94 106 ARG A N 1
ATOM 846 C CA . ARG A 1 106 ? -2.100 1.052 -1.454 1.00 90.94 106 ARG A CA 1
ATOM 847 C C . ARG A 1 106 ? -3.542 0.851 -1.916 1.00 90.94 106 ARG A C 1
ATOM 849 O O . ARG A 1 106 ? -4.444 0.890 -1.080 1.00 90.94 106 ARG A O 1
ATOM 856 N N . SER A 1 107 ? -3.764 0.657 -3.215 1.00 91.81 107 SER A N 1
ATOM 857 C CA . SER A 1 107 ? -5.098 0.464 -3.791 1.00 91.81 107 SER A CA 1
ATOM 858 C C . SER A 1 107 ? -5.787 -0.754 -3.175 1.00 91.81 107 SER A C 1
ATOM 860 O O . SER A 1 107 ? -6.946 -0.665 -2.757 1.00 91.81 107 SER A O 1
ATOM 862 N N . ALA A 1 108 ? -5.058 -1.863 -3.021 1.00 95.00 108 ALA A N 1
ATOM 863 C CA . ALA A 1 108 ? -5.565 -3.066 -2.372 1.00 95.00 108 ALA A CA 1
ATOM 864 C C . ALA A 1 108 ? -5.908 -2.828 -0.890 1.00 95.00 108 ALA A C 1
ATOM 866 O O . ALA A 1 108 ? -7.022 -3.142 -0.465 1.00 95.00 108 ALA A O 1
ATOM 867 N N . ALA A 1 109 ? -5.003 -2.215 -0.119 1.00 95.31 109 ALA A N 1
ATOM 868 C CA . ALA A 1 109 ? -5.205 -1.924 1.299 1.00 95.31 109 ALA A CA 1
ATOM 869 C C . ALA A 1 109 ? -6.424 -1.023 1.528 1.00 95.31 109 ALA A C 1
ATOM 871 O O . ALA A 1 109 ? -7.276 -1.343 2.355 1.00 95.31 109 ALA A O 1
ATOM 872 N N . LEU A 1 110 ? -6.542 0.073 0.769 1.00 94.44 110 LEU A N 1
ATOM 873 C CA . LEU A 1 110 ? -7.676 0.999 0.855 1.00 94.44 110 LEU A CA 1
ATOM 874 C C . LEU A 1 110 ? -8.998 0.312 0.510 1.00 94.44 110 LEU A C 1
ATOM 876 O O . LEU A 1 110 ? -9.990 0.508 1.210 1.00 94.44 110 LEU A O 1
ATOM 880 N N . SER A 1 111 ? -9.006 -0.501 -0.548 1.00 95.62 111 SER A N 1
ATOM 881 C CA . SER A 1 111 ? -10.211 -1.195 -1.008 1.00 95.62 111 SER A CA 1
ATOM 882 C C . SER A 1 111 ? -10.691 -2.216 0.019 1.00 95.62 111 SER A C 1
ATOM 884 O O . SER A 1 111 ? -11.857 -2.212 0.409 1.00 95.62 111 SER A O 1
ATOM 886 N N . VAL A 1 112 ? -9.784 -3.074 0.488 1.00 96.38 112 VAL A N 1
ATOM 887 C CA . VAL A 1 112 ? -10.100 -4.133 1.453 1.00 96.38 112 VAL A CA 1
ATOM 888 C C . VAL A 1 112 ? -10.473 -3.545 2.816 1.00 96.38 112 VAL A C 1
ATOM 890 O O . VAL A 1 112 ? -11.392 -4.030 3.473 1.00 96.38 112 VAL A O 1
ATOM 893 N N . CYS A 1 113 ? -9.812 -2.464 3.232 1.00 96.31 113 CYS A N 1
ATOM 894 C CA . CYS A 1 113 ? -10.054 -1.835 4.526 1.00 96.31 113 CYS A CA 1
ATOM 895 C C . CYS A 1 113 ? -11.185 -0.794 4.513 1.00 96.31 113 CYS A C 1
ATOM 897 O O . CYS A 1 113 ? -11.379 -0.131 5.529 1.00 96.31 113 CYS A O 1
ATOM 899 N N . LEU A 1 114 ? -11.951 -0.631 3.426 1.00 96.25 114 LEU A N 1
ATOM 900 C CA . LEU A 1 114 ? -12.938 0.451 3.295 1.00 96.25 114 LEU A CA 1
ATOM 901 C C . LEU A 1 114 ? -13.929 0.527 4.472 1.00 96.25 114 LEU A C 1
ATOM 903 O O . LEU A 1 114 ? -14.109 1.605 5.038 1.00 96.25 114 LEU A O 1
ATOM 907 N N . SER A 1 115 ? -14.523 -0.6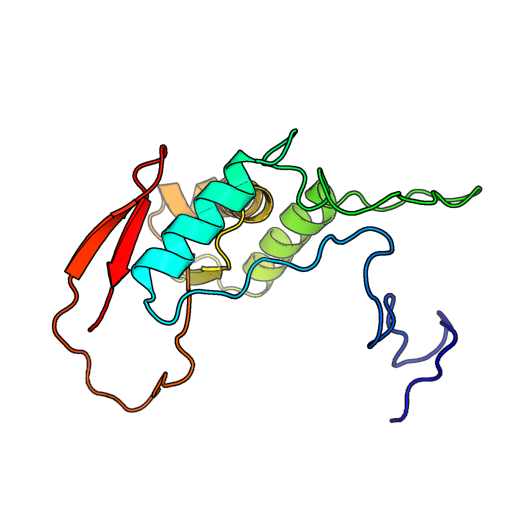02 4.880 1.00 94.62 115 SER A N 1
ATOM 908 C CA . SER A 1 115 ? -15.449 -0.646 6.033 1.00 94.62 115 SER A CA 1
ATOM 909 C C . SER A 1 115 ? -14.764 -0.161 7.309 1.00 94.62 115 SER A C 1
ATOM 911 O O . SER A 1 115 ? -15.266 0.694 8.035 1.00 94.62 115 SER A O 1
ATOM 913 N N . ARG A 1 116 ? -13.542 -0.644 7.533 1.00 94.88 116 ARG A N 1
ATOM 914 C CA . ARG A 1 116 ? -12.729 -0.306 8.697 1.00 94.88 116 ARG A CA 1
ATOM 915 C C . ARG A 1 116 ? -12.303 1.168 8.722 1.00 94.88 116 ARG A C 1
ATOM 917 O O . ARG A 1 116 ? -12.259 1.795 9.781 1.00 94.88 116 ARG A O 1
ATOM 924 N N . ILE A 1 117 ? -12.037 1.753 7.553 1.00 95.00 117 ILE A N 1
ATOM 925 C CA . ILE A 1 117 ? -11.736 3.184 7.396 1.00 95.00 117 ILE A CA 1
ATOM 926 C C . ILE A 1 117 ? -12.958 4.022 7.788 1.00 95.00 117 ILE A C 1
ATOM 928 O O . ILE A 1 117 ? -12.823 4.986 8.543 1.00 95.00 117 ILE A O 1
ATOM 932 N N . GLN A 1 118 ? -14.151 3.644 7.320 1.00 94.94 118 GLN A N 1
ATOM 933 C CA . GLN A 1 118 ? -15.404 4.328 7.664 1.00 94.94 118 GLN A CA 1
ATOM 934 C C . GLN A 1 118 ? -15.697 4.257 9.172 1.00 94.94 118 GLN A C 1
ATOM 936 O O . GLN A 1 118 ? -16.123 5.246 9.769 1.00 94.94 118 GLN A O 1
ATOM 941 N N . GLU A 1 119 ? -15.384 3.123 9.800 1.00 95.56 119 GLU A N 1
ATOM 942 C CA . GLU A 1 119 ? -15.492 2.895 11.248 1.00 95.56 119 GLU A CA 1
ATOM 943 C C . GLU A 1 119 ? -14.345 3.512 12.066 1.00 95.56 119 GLU A C 1
ATOM 945 O O . GLU A 1 119 ? -14.380 3.485 13.297 1.00 95.56 119 GLU A O 1
ATOM 950 N N . LYS A 1 120 ? -13.327 4.086 11.410 1.00 94.81 120 LYS A N 1
ATOM 951 C CA . LYS A 1 120 ? -12.118 4.641 12.042 1.00 94.81 120 LYS A CA 1
ATOM 952 C C . LYS A 1 120 ? -11.374 3.623 12.922 1.00 94.81 120 LYS A C 1
ATOM 954 O O . LYS A 1 120 ? -10.807 3.989 13.953 1.00 94.81 120 LYS A O 1
ATOM 959 N N . ASN A 1 121 ? -11.369 2.350 12.523 1.00 94.50 121 ASN A N 1
ATOM 960 C CA . ASN A 1 121 ? -10.707 1.256 13.245 1.00 94.50 121 ASN A CA 1
ATOM 961 C C . ASN A 1 121 ? -9.523 0.642 12.471 1.00 94.50 121 ASN A C 1
ATOM 963 O O . ASN A 1 121 ? -9.063 -0.451 12.800 1.00 94.50 121 ASN A O 1
ATOM 967 N N . VAL A 1 122 ? -8.990 1.355 11.479 1.00 95.81 122 VAL A N 1
ATOM 968 C CA . VAL A 1 122 ? -7.753 0.985 10.787 1.00 95.81 122 VAL A CA 1
ATOM 969 C C . VAL A 1 122 ? -6.904 2.215 10.486 1.00 95.81 122 VAL A C 1
ATOM 971 O O . VAL A 1 122 ? -7.434 3.262 10.116 1.00 95.81 122 VAL A O 1
ATOM 974 N N . ASP A 1 123 ? -5.591 2.068 10.617 1.00 93.75 123 ASP A N 1
ATOM 975 C CA . ASP A 1 123 ? -4.591 3.047 10.204 1.00 93.75 123 ASP A CA 1
ATOM 976 C C . ASP A 1 123 ? -3.680 2.400 9.162 1.00 93.75 123 ASP A C 1
ATOM 978 O O . ASP A 1 123 ? -3.072 1.368 9.431 1.00 93.75 123 ASP A O 1
ATOM 982 N N . LEU A 1 124 ? -3.581 2.991 7.973 1.00 92.62 124 LEU A N 1
ATOM 983 C CA . LEU A 1 124 ? -2.655 2.546 6.931 1.00 92.62 124 LEU A CA 1
ATOM 984 C C . LEU A 1 124 ? -1.471 3.509 6.906 1.00 92.62 124 LEU A C 1
ATOM 986 O O . LEU A 1 124 ? -1.666 4.713 6.721 1.00 92.62 124 LEU A O 1
ATOM 990 N N . MET A 1 125 ? -0.262 2.996 7.117 1.00 89.88 125 MET A N 1
ATOM 991 C CA . MET A 1 125 ? 0.940 3.812 7.266 1.00 89.88 125 MET A CA 1
ATOM 992 C C . MET A 1 125 ? 2.035 3.330 6.328 1.00 89.88 125 MET A C 1
ATOM 994 O O . MET A 1 125 ? 2.377 2.149 6.316 1.00 89.88 125 MET A O 1
ATOM 998 N N . TYR A 1 126 ? 2.610 4.261 5.569 1.00 89.62 126 TYR A N 1
ATOM 999 C CA . TYR A 1 126 ? 3.866 3.990 4.889 1.00 89.62 126 TYR A CA 1
ATOM 1000 C C . TYR A 1 126 ? 5.014 4.000 5.888 1.00 89.62 126 TYR A C 1
ATOM 1002 O O . TYR A 1 126 ? 5.067 4.874 6.755 1.00 89.62 126 TYR A O 1
ATOM 1010 N N . VAL A 1 127 ? 5.917 3.032 5.755 1.00 84.88 127 VAL A N 1
ATOM 1011 C CA . VAL A 1 127 ? 7.141 2.952 6.555 1.00 84.88 127 VAL A CA 1
ATOM 1012 C C . VAL A 1 127 ? 8.339 2.902 5.628 1.00 84.88 127 VAL A C 1
ATOM 1014 O O . VAL A 1 127 ? 8.346 2.164 4.643 1.00 84.88 127 VAL A O 1
ATOM 1017 N N . GLU A 1 128 ? 9.331 3.714 5.962 1.00 83.75 128 GLU A N 1
ATOM 1018 C CA . GLU A 1 128 ? 10.645 3.724 5.344 1.00 83.75 128 GLU A CA 1
ATOM 1019 C C . GLU A 1 128 ? 11.653 3.901 6.484 1.00 83.75 128 GLU A C 1
ATOM 1021 O O . GLU A 1 128 ? 11.555 4.855 7.257 1.00 83.75 128 GLU A O 1
ATOM 1026 N N . GLU A 1 129 ? 12.561 2.943 6.631 1.00 76.81 129 GLU A N 1
ATOM 1027 C CA . GLU A 1 129 ? 13.539 2.905 7.720 1.00 76.81 129 GLU A CA 1
ATOM 1028 C C . GLU A 1 129 ? 14.887 3.433 7.221 1.00 76.81 129 GLU A C 1
ATOM 1030 O O . GLU A 1 129 ? 15.187 3.400 6.023 1.00 76.81 129 GLU A O 1
ATOM 1035 N N . ASP A 1 130 ? 15.698 3.973 8.129 1.00 75.44 130 ASP A N 1
ATOM 1036 C CA . ASP A 1 130 ? 17.085 4.316 7.827 1.00 75.44 130 ASP A CA 1
ATOM 1037 C C . ASP A 1 130 ? 18.047 3.241 8.317 1.00 75.44 130 ASP A C 1
ATOM 1039 O O . ASP A 1 130 ? 17.733 2.495 9.241 1.00 75.44 130 ASP A O 1
ATOM 1043 N N . ALA A 1 131 ? 19.238 3.171 7.722 1.00 72.25 131 ALA A N 1
ATOM 1044 C CA . ALA A 1 131 ? 20.241 2.171 8.095 1.00 72.25 131 ALA A CA 1
ATOM 1045 C C . ALA A 1 131 ? 20.655 2.273 9.578 1.00 72.25 131 ALA A C 1
ATOM 1047 O O . ALA A 1 131 ? 21.092 1.287 10.166 1.00 72.25 131 ALA A O 1
ATOM 1048 N N . GLY A 1 132 ? 20.502 3.457 10.182 1.00 72.50 132 GLY A N 1
ATOM 1049 C CA . GLY A 1 132 ? 20.728 3.715 11.604 1.00 72.50 132 GLY A CA 1
ATOM 1050 C C . GLY A 1 132 ? 19.479 3.631 12.489 1.00 72.50 132 GLY A C 1
ATOM 1051 O O . GLY A 1 132 ? 19.513 4.168 13.592 1.00 72.50 132 GLY A O 1
ATOM 1052 N N . TRP A 1 133 ? 18.375 3.033 12.025 1.00 74.62 133 TRP A N 1
ATOM 1053 C CA . TRP A 1 133 ? 17.131 2.959 12.795 1.00 74.62 133 TRP A CA 1
ATOM 1054 C C . TRP A 1 133 ? 17.318 2.208 14.123 1.00 74.62 133 TRP A C 1
ATOM 1056 O O . TRP A 1 133 ? 17.675 1.029 14.149 1.00 74.62 133 TRP A O 1
ATOM 1066 N N . ASP A 1 134 ? 17.039 2.897 15.231 1.00 75.50 134 ASP A N 1
ATOM 1067 C CA . ASP A 1 134 ? 17.124 2.363 16.589 1.00 75.50 134 ASP A CA 1
ATOM 1068 C C . ASP A 1 134 ? 15.730 2.296 17.224 1.00 75.50 134 ASP A C 1
ATOM 1070 O O . ASP A 1 134 ? 15.121 3.310 17.564 1.00 75.50 134 ASP A O 1
ATOM 1074 N N . MET A 1 135 ? 15.247 1.071 17.442 1.00 72.44 135 MET A N 1
ATOM 1075 C CA . MET A 1 135 ? 13.951 0.787 18.075 1.00 72.44 135 MET A CA 1
ATOM 1076 C C . MET A 1 135 ? 13.871 1.240 19.540 1.00 72.44 135 MET A C 1
ATOM 1078 O O . MET A 1 135 ? 12.785 1.252 20.119 1.00 72.44 135 MET A O 1
ATOM 1082 N N . THR A 1 136 ? 15.007 1.569 20.158 1.00 80.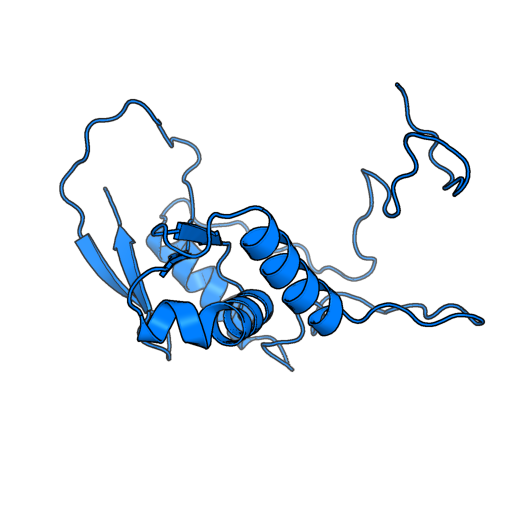31 136 THR A N 1
ATOM 1083 C CA . THR A 1 136 ? 15.095 2.021 21.551 1.00 80.31 136 THR A CA 1
ATOM 1084 C C . THR A 1 136 ? 15.219 3.535 21.690 1.00 80.31 136 THR A C 1
ATOM 1086 O O . THR A 1 136 ? 15.103 4.054 22.805 1.00 80.31 136 THR A O 1
ATOM 1089 N N . ALA A 1 137 ? 15.398 4.255 20.578 1.00 74.69 137 ALA A N 1
ATOM 1090 C CA . ALA A 1 137 ? 15.509 5.701 20.596 1.00 74.69 137 ALA A CA 1
ATOM 1091 C C . ALA A 1 137 ? 14.196 6.346 21.090 1.00 74.69 137 ALA A C 1
ATOM 1093 O O . ALA A 1 137 ? 13.101 5.936 20.689 1.00 74.69 137 ALA A O 1
ATOM 1094 N N . PRO A 1 138 ? 14.266 7.359 21.974 1.00 74.00 138 PRO A N 1
ATOM 1095 C CA . PRO A 1 138 ? 13.077 8.056 22.438 1.00 74.00 138 PRO A CA 1
ATOM 1096 C C . PRO A 1 138 ? 12.411 8.805 21.279 1.00 74.00 138 PRO A C 1
ATOM 1098 O O . PRO A 1 138 ? 13.085 9.369 20.419 1.00 74.00 138 PRO A O 1
ATOM 1101 N N . PHE A 1 139 ? 11.078 8.861 21.292 1.00 66.81 139 PHE A N 1
ATOM 1102 C CA . PHE A 1 139 ? 10.313 9.608 20.295 1.00 66.81 139 PHE A CA 1
ATOM 1103 C C . PHE A 1 139 ? 10.718 11.090 20.305 1.00 66.81 139 PHE A C 1
ATOM 1105 O O . PHE A 1 139 ? 10.477 11.809 21.278 1.00 66.81 139 PHE A O 1
ATOM 1112 N N . GLY A 1 140 ? 11.357 11.526 19.220 1.00 67.88 140 GLY A N 1
ATOM 1113 C CA . GLY A 1 140 ? 11.787 12.902 19.012 1.00 67.88 140 GLY A CA 1
ATOM 1114 C C . GLY A 1 140 ? 10.676 13.805 18.480 1.00 67.88 140 GLY A C 1
ATOM 1115 O O . GLY A 1 140 ? 9.501 13.439 18.393 1.00 67.88 140 GLY A O 1
ATOM 1116 N N . LYS A 1 141 ? 11.059 15.026 18.099 1.00 71.44 141 LYS A N 1
ATOM 1117 C CA . LYS A 1 141 ? 10.166 15.937 17.383 1.00 71.44 141 LYS A CA 1
ATOM 1118 C C . LYS A 1 141 ? 9.939 15.383 15.973 1.00 71.44 141 LYS A C 1
ATOM 1120 O O . LYS A 1 141 ? 10.893 15.178 15.234 1.00 71.44 141 LYS A O 1
ATOM 1125 N N . VAL A 1 142 ? 8.678 15.156 15.621 1.00 79.25 142 VAL A N 1
ATOM 1126 C CA . VAL A 1 142 ? 8.285 14.632 14.309 1.00 79.25 142 VAL A CA 1
ATOM 1127 C C . VAL A 1 142 ? 7.824 15.785 13.427 1.00 79.25 142 VAL A C 1
ATOM 1129 O O . VAL A 1 142 ? 6.861 16.479 13.763 1.00 79.25 142 VAL A O 1
ATOM 1132 N N . ASP A 1 143 ? 8.487 15.974 12.292 1.00 79.06 143 ASP A N 1
ATOM 1133 C CA . ASP A 1 143 ? 8.060 16.917 11.265 1.00 79.06 143 ASP A CA 1
ATOM 1134 C C . ASP A 1 143 ? 7.046 16.245 10.332 1.00 79.06 143 ASP A C 1
ATOM 1136 O O . ASP A 1 143 ? 7.229 15.110 9.890 1.00 79.06 143 ASP A O 1
ATOM 1140 N N . ILE A 1 144 ? 5.952 16.948 10.021 1.00 83.88 144 ILE A N 1
ATOM 1141 C CA . ILE A 1 144 ? 4.935 16.460 9.082 1.00 83.88 144 ILE A CA 1
ATOM 1142 C C . ILE A 1 144 ? 5.162 17.109 7.719 1.00 83.88 144 ILE A C 1
ATOM 1144 O O . ILE A 1 144 ? 4.992 18.320 7.561 1.00 83.88 144 ILE A O 1
ATOM 1148 N N . ALA A 1 145 ? 5.484 16.295 6.719 1.00 83.94 145 ALA A N 1
ATOM 1149 C CA . ALA A 1 145 ? 5.617 16.707 5.329 1.00 83.94 145 ALA A CA 1
ATOM 1150 C C . ALA A 1 145 ? 4.442 16.183 4.490 1.00 83.94 145 ALA A C 1
ATOM 1152 O O . ALA A 1 145 ? 3.968 15.067 4.686 1.00 83.94 145 ALA A O 1
ATOM 1153 N N . TYR A 1 146 ? 3.982 16.986 3.530 1.00 84.00 146 TYR A N 1
ATOM 1154 C CA . TYR A 1 146 ? 3.069 16.527 2.481 1.00 84.00 146 TYR A CA 1
ATOM 1155 C C . TYR A 1 146 ? 3.893 16.216 1.238 1.00 84.00 146 TYR A C 1
ATOM 1157 O O . TYR A 1 146 ? 4.550 17.115 0.712 1.00 84.00 146 TYR A O 1
ATOM 1165 N N . MET A 1 147 ? 3.864 14.970 0.777 1.00 81.88 147 MET A N 1
ATOM 1166 C CA . MET A 1 147 ? 4.681 14.506 -0.347 1.00 81.88 147 MET A CA 1
ATOM 1167 C C . MET A 1 147 ? 3.802 13.946 -1.470 1.00 81.88 147 MET A C 1
ATOM 1169 O O . MET A 1 147 ? 2.676 13.510 -1.225 1.00 81.88 147 MET A O 1
ATOM 1173 N N . SER A 1 148 ? 4.324 13.948 -2.702 1.00 73.44 148 SER A N 1
ATOM 1174 C CA . SER A 1 148 ? 3.653 13.432 -3.909 1.00 73.44 148 SER A CA 1
ATOM 1175 C C . SER A 1 148 ? 2.390 14.173 -4.371 1.00 73.44 148 SER A C 1
ATOM 1177 O O . SER A 1 148 ? 1.884 15.089 -3.724 1.00 73.44 148 SER A O 1
ATOM 1179 N N . TRP A 1 149 ? 1.869 13.753 -5.525 1.00 72.31 149 TRP A N 1
ATOM 1180 C CA . TRP A 1 149 ? 0.652 14.264 -6.157 1.00 72.31 149 TRP A CA 1
ATOM 1181 C C . TRP A 1 149 ? -0.622 13.954 -5.359 1.00 72.31 149 TRP A C 1
ATOM 1183 O O . TRP A 1 149 ? -1.573 14.731 -5.400 1.00 72.31 149 TRP A O 1
ATOM 1193 N N . TRP A 1 150 ? -0.617 12.881 -4.561 1.00 68.75 150 TRP A N 1
ATOM 1194 C CA . TRP A 1 150 ? -1.689 12.564 -3.606 1.00 68.75 150 TRP A CA 1
ATOM 1195 C C . TRP A 1 150 ? -1.619 13.371 -2.306 1.00 68.75 150 TRP A C 1
ATOM 1197 O O . TRP A 1 150 ? -2.548 13.305 -1.502 1.00 68.75 150 TRP A O 1
ATOM 1207 N N . ARG A 1 151 ? -0.538 14.136 -2.097 1.00 79.81 151 ARG A N 1
ATOM 1208 C CA . ARG A 1 151 ? -0.264 14.875 -0.856 1.00 79.81 151 ARG A CA 1
ATOM 1209 C C . ARG A 1 151 ? -0.320 13.969 0.377 1.00 79.81 151 ARG A C 1
ATOM 1211 O O . ARG A 1 151 ? -0.963 14.301 1.375 1.00 79.81 151 ARG A O 1
ATOM 1218 N N . ASP A 1 152 ? 0.361 12.831 0.304 1.00 82.56 152 ASP A N 1
ATOM 1219 C CA . ASP A 1 152 ? 0.473 11.901 1.424 1.00 82.56 152 ASP A CA 1
ATOM 1220 C C . ASP A 1 152 ? 1.164 12.582 2.606 1.00 82.56 152 ASP A C 1
ATOM 1222 O O . ASP A 1 152 ? 2.151 13.301 2.435 1.00 82.56 152 ASP A O 1
ATOM 1226 N N . ARG A 1 153 ? 0.634 12.356 3.812 1.00 84.75 153 ARG A N 1
ATOM 1227 C CA . ARG A 1 153 ? 1.216 12.877 5.052 1.00 84.75 153 ARG A CA 1
ATOM 1228 C C . ARG A 1 153 ? 2.299 11.931 5.540 1.00 84.75 153 ARG A C 1
ATOM 1230 O O . ARG A 1 153 ? 1.992 10.818 5.955 1.00 84.75 153 ARG A O 1
ATOM 1237 N N . TRP A 1 154 ? 3.530 12.415 5.546 1.00 86.19 154 TRP A N 1
ATOM 1238 C CA . TRP A 1 154 ? 4.688 11.729 6.092 1.00 86.19 154 TRP A CA 1
ATOM 1239 C C . TRP A 1 154 ? 5.081 12.355 7.420 1.00 86.19 154 TRP A C 1
ATOM 1241 O O . TRP A 1 154 ? 5.254 13.568 7.510 1.00 86.19 154 TRP A O 1
ATOM 1251 N N . ALA A 1 155 ? 5.204 11.518 8.443 1.00 84.69 155 ALA A N 1
ATOM 1252 C CA . ALA A 1 155 ? 5.798 11.868 9.723 1.00 84.69 155 ALA A CA 1
ATOM 1253 C C . ALA A 1 155 ? 7.273 11.458 9.669 1.00 84.69 155 ALA A C 1
ATOM 1255 O O . ALA A 1 155 ? 7.576 10.272 9.586 1.00 84.69 155 ALA A O 1
ATOM 1256 N N . ILE A 1 156 ? 8.171 12.439 9.669 1.00 80.69 156 ILE A N 1
ATOM 1257 C CA . ILE A 1 156 ? 9.616 12.240 9.559 1.00 80.69 156 ILE A CA 1
ATOM 1258 C C . ILE A 1 156 ? 10.243 12.647 10.891 1.00 80.69 156 ILE A C 1
ATOM 1260 O O . ILE A 1 156 ? 10.065 13.778 11.342 1.00 80.69 156 ILE A O 1
ATOM 1264 N N . SER A 1 157 ? 10.953 11.719 11.529 1.00 74.06 157 SER A N 1
ATOM 1265 C CA . SER A 1 157 ? 11.823 12.034 12.664 1.00 74.06 157 SER A CA 1
ATOM 1266 C C . SER A 1 157 ? 13.224 12.329 12.139 1.00 74.06 157 SER A C 1
ATOM 1268 O O . SER A 1 157 ? 13.697 11.622 11.249 1.00 74.06 157 SER A O 1
ATOM 1270 N N . SER A 1 158 ? 13.850 13.380 12.674 1.00 60.94 158 SER A N 1
ATOM 1271 C CA . SER A 1 158 ? 15.275 13.688 12.478 1.00 60.94 158 SER A CA 1
ATOM 1272 C C . SER A 1 158 ? 16.172 12.727 13.239 1.00 60.94 158 SER A C 1
ATOM 1274 O O . SER A 1 158 ? 15.752 12.381 14.371 1.00 60.94 158 SER A O 1
#

Organism: Vibrio parahaemolyticus (NCBI:txid670)

Radius of gyration: 18.7 Å; chains: 1; bounding box: 37×49×44 Å

pLDDT: mean 75.78, std 16.3, range [43.44, 96.38]

Secondary structure (DSSP, 8-state):
----SS--TTSTT--SS-TT---TT-PPPPPPPSSHHHHHHHHHHHHHTSSSTT-TTTTT------SSS----HHHHHHHHHHHHHHTS-TTS-EEEEE-S-HHHHHHHHHHTHHHHHTT-EEEEE----TT--TTS---PEEEEEETTTTEEEEEE-

Seq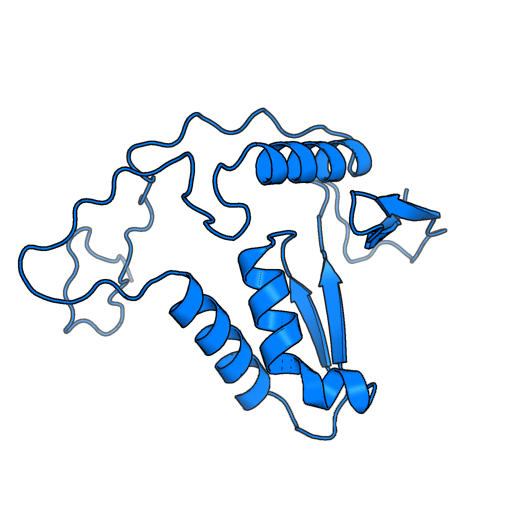uence (158 aa):
PIATLDHNPYDEVSRFVSQEYTAEASEPPAEPSNHLRERIDQKYQTILARGNVEDPLGNLSVFHYPSKGALVRPPYTSYAHYLHVLDMCCPNKRVSIYMPQDPLLRSAALSVCLSRIQEKNVDLMYVEEDAGWDMTAPFGKVDIAYMSWWRDRWAISS

Foldseek 3Di:
DDDDQDADPPDPPGDPAGPPDDAPFDDPQPDADLDPVSNVQSVLVVLVPFPDSLQPPRRGHDDPDDPDDDDDHPLNVLLVVLLVVVVPPDPPAAEEDEDAPGPSNVVSNCVNCVVVVVVVRYHYDYDDAHPPDDPPDPDDDWDWAQDDPVRDTDTDDD